Protein AF-A0A6A4Y968-F1 (afdb_monomer_lite)

Secondary structure (DSSP, 8-state):
----------HHHHHHHHHTS-GGG--HHHHHHHHHHHTT-EEE-TTSTT--EEE-----SS-TTT-EEE-TTS-EEEHHHHHHHHS---S-TT--

Sequence (96 aa):
MAATAFISLHLVTTLPTRAGTNMRRMDPEVLQQVDNIVTGILVVATHRSNMKKYKITGLTSTSASSTYFDGADGNKCSVADYFEQKYTPLKYPEWP

Foldseek 3Di:
DDDPDDCPDPLVPPLCVVVVDDQLQQDPVNQVVSFVVQAQDWDFDPQDPPRDIDGRHGDDNFFQCPDWDQDPVRDIDGNQRCCVVPTNGDPCSSHD

Structure (mmCIF, N/CA/C/O backbone):
data_AF-A0A6A4Y968-F1
#
_entry.id   AF-A0A6A4Y968-F1
#
loop_
_atom_site.group_PDB
_atom_site.id
_atom_site.type_symbol
_atom_site.label_atom_id
_atom_site.label_alt_id
_atom_site.label_comp_id
_atom_site.label_asym_id
_atom_site.label_entity_id
_atom_site.label_seq_id
_atom_site.pdbx_PDB_ins_code
_atom_site.Cartn_x
_atom_site.Cartn_y
_atom_site.Cartn_z
_atom_site.occupancy
_atom_site.B_iso_or_equiv
_atom_site.auth_seq_id
_atom_site.auth_comp_id
_atom_site.auth_asym_id
_atom_site.auth_atom_id
_atom_site.pdbx_PDB_model_num
ATOM 1 N N . MET A 1 1 ? -5.114 7.298 -35.407 1.00 28.31 1 MET A N 1
ATOM 2 C CA . MET A 1 1 ? -5.996 6.459 -34.568 1.00 28.31 1 MET A CA 1
ATOM 3 C C . MET A 1 1 ? -5.276 6.206 -33.251 1.00 28.31 1 MET A C 1
ATOM 5 O O . MET A 1 1 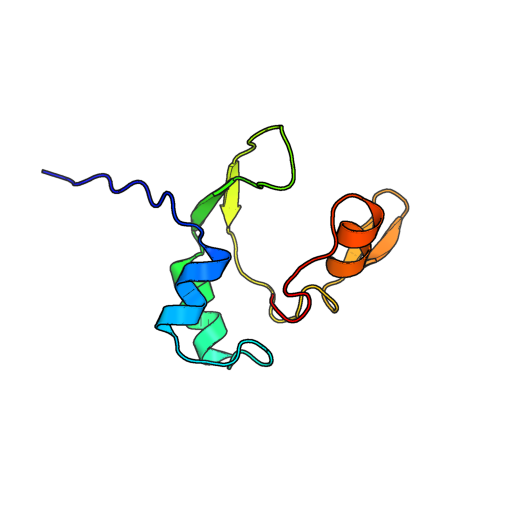? -4.271 5.512 -33.267 1.00 28.31 1 MET A O 1
ATOM 9 N N . ALA A 1 2 ? -5.694 6.840 -32.152 1.00 27.45 2 ALA A N 1
ATOM 10 C CA . ALA A 1 2 ? -5.110 6.600 -30.831 1.00 27.45 2 ALA A CA 1
ATOM 11 C C . ALA A 1 2 ? -5.882 5.454 -30.163 1.00 27.45 2 ALA A C 1
ATOM 13 O O . ALA A 1 2 ? -7.075 5.588 -29.903 1.00 27.45 2 ALA A O 1
ATOM 14 N N . ALA A 1 3 ? -5.226 4.314 -29.950 1.00 24.41 3 ALA A N 1
ATOM 15 C CA . ALA A 1 3 ? -5.810 3.186 -29.239 1.00 24.41 3 ALA A CA 1
ATOM 16 C C . ALA A 1 3 ? -5.825 3.502 -27.735 1.00 24.41 3 ALA A C 1
ATOM 18 O O . ALA A 1 3 ? -4.789 3.476 -27.073 1.00 24.41 3 ALA A O 1
ATOM 19 N N . THR A 1 4 ? -6.993 3.835 -27.191 1.00 26.25 4 THR A N 1
ATOM 20 C CA . THR A 1 4 ? -7.208 3.985 -25.749 1.00 26.25 4 THR A CA 1
ATOM 21 C C . THR A 1 4 ? -7.277 2.600 -25.107 1.00 26.25 4 THR A C 1
ATOM 23 O O . THR A 1 4 ? -8.344 2.023 -24.914 1.00 26.25 4 THR A O 1
ATOM 26 N N . ALA A 1 5 ? -6.115 2.021 -24.802 1.00 27.09 5 ALA A N 1
ATOM 27 C CA . ALA A 1 5 ? -6.047 0.778 -24.048 1.00 27.09 5 ALA A CA 1
ATOM 28 C C . ALA A 1 5 ? -6.427 1.050 -22.583 1.00 27.09 5 ALA A C 1
ATOM 30 O O . ALA A 1 5 ? -5.665 1.648 -21.823 1.00 27.09 5 ALA A O 1
ATOM 31 N N . PHE A 1 6 ? -7.617 0.611 -22.173 1.00 34.84 6 PHE A N 1
ATOM 32 C CA . PHE A 1 6 ? -7.952 0.498 -20.758 1.00 34.84 6 PHE A CA 1
ATOM 33 C C . PHE A 1 6 ? -7.151 -0.670 -20.192 1.00 34.84 6 PHE A C 1
ATOM 35 O O . PHE A 1 6 ? -7.451 -1.830 -20.472 1.00 34.84 6 PHE A O 1
ATOM 42 N N . ILE A 1 7 ? -6.124 -0.374 -19.397 1.00 42.19 7 ILE A N 1
ATOM 43 C CA . ILE A 1 7 ? -5.414 -1.375 -18.599 1.00 42.19 7 ILE A CA 1
ATOM 44 C C . ILE A 1 7 ? -6.379 -1.819 -17.486 1.00 42.19 7 ILE A C 1
ATOM 46 O O . ILE A 1 7 ? -6.298 -1.378 -16.345 1.00 42.19 7 ILE A O 1
ATOM 50 N N . SER A 1 8 ? -7.359 -2.662 -17.829 1.00 41.88 8 SER A N 1
ATOM 51 C CA . SER A 1 8 ? -8.128 -3.454 -16.866 1.00 41.88 8 SER A CA 1
ATOM 52 C C . SER A 1 8 ? -7.278 -4.669 -16.517 1.00 41.88 8 SER A C 1
ATOM 54 O O . SER A 1 8 ? -7.516 -5.789 -16.958 1.00 41.88 8 SER A O 1
ATOM 56 N N . LEU A 1 9 ? -6.170 -4.405 -15.835 1.00 45.00 9 LEU A N 1
ATOM 57 C CA . LEU A 1 9 ? -5.195 -5.422 -15.497 1.00 45.00 9 LEU A CA 1
ATOM 58 C C . LEU A 1 9 ? -5.375 -5.757 -14.026 1.00 45.00 9 LEU A C 1
ATOM 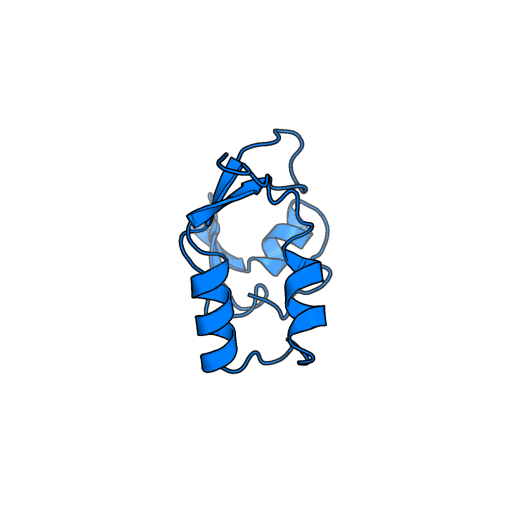60 O O . LEU A 1 9 ? -5.442 -4.871 -13.173 1.00 45.00 9 LEU A O 1
ATOM 64 N N . HIS A 1 10 ? -5.427 -7.053 -13.744 1.00 52.56 10 HIS A N 1
ATOM 65 C CA . HIS A 1 10 ? -5.139 -7.639 -12.442 1.00 52.56 10 HIS A CA 1
ATOM 66 C C . HIS A 1 10 ? -3.677 -7.292 -12.075 1.00 52.56 10 HIS A C 1
ATOM 68 O O . HIS A 1 10 ? -2.775 -8.119 -12.138 1.00 52.56 10 HIS A O 1
ATOM 74 N N . LEU A 1 11 ? -3.429 -6.013 -11.782 1.00 54.00 11 LEU A N 1
ATOM 75 C CA . LEU A 1 11 ? -2.116 -5.366 -11.868 1.00 54.00 11 LEU A CA 1
ATOM 76 C C . LEU A 1 11 ? -1.094 -6.007 -10.920 1.00 54.00 11 LEU A C 1
ATOM 78 O O . LEU A 1 11 ? 0.081 -6.133 -11.253 1.00 54.00 11 LEU A O 1
ATOM 82 N N . VAL A 1 12 ? -1.582 -6.483 -9.773 1.00 52.16 12 VAL A N 1
ATOM 83 C CA . VAL A 1 12 ? -0.774 -7.073 -8.704 1.00 52.16 12 VAL A CA 1
ATOM 84 C C . VAL A 1 12 ? -0.196 -8.434 -9.108 1.00 52.16 12 VAL A C 1
ATOM 86 O O . VAL A 1 12 ? 0.924 -8.746 -8.736 1.00 52.16 12 VAL A O 1
ATOM 89 N N . THR A 1 13 ? -0.901 -9.247 -9.904 1.00 49.56 13 THR A N 1
ATOM 90 C CA . THR A 1 13 ? -0.44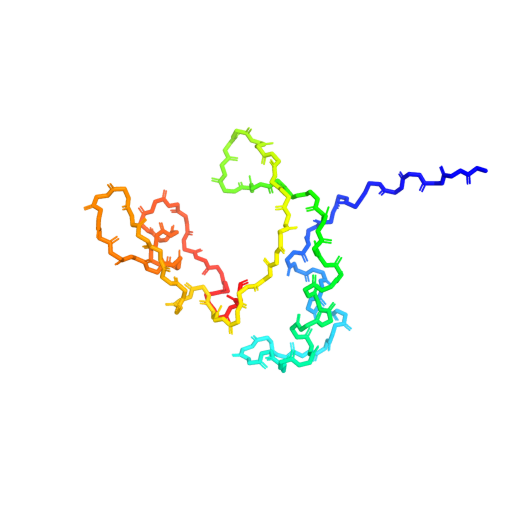8 -10.612 -10.239 1.00 49.56 13 THR A CA 1
ATOM 91 C C . THR A 1 13 ? 0.267 -10.723 -11.579 1.00 49.56 13 THR A C 1
ATOM 93 O O . THR A 1 13 ? 1.046 -11.653 -11.758 1.00 49.56 13 THR A O 1
ATOM 96 N N . THR A 1 14 ? 0.062 -9.793 -12.517 1.00 48.06 14 THR A N 1
ATOM 97 C CA . THR A 1 14 ? 0.647 -9.887 -13.869 1.00 48.06 14 THR A CA 1
ATOM 98 C C . THR A 1 14 ? 2.050 -9.295 -14.004 1.00 48.06 14 THR A C 1
ATOM 100 O O . THR A 1 14 ? 2.811 -9.724 -14.870 1.00 48.06 14 THR A O 1
ATOM 103 N N . LEU A 1 15 ? 2.412 -8.313 -13.173 1.00 50.38 15 LEU A N 1
ATOM 104 C CA . LEU A 1 15 ? 3.752 -7.710 -13.183 1.00 50.38 15 LEU A CA 1
ATOM 105 C C . LEU A 1 15 ? 4.860 -8.640 -12.624 1.00 50.38 15 LEU A C 1
ATOM 107 O O . LEU A 1 15 ? 5.911 -8.721 -13.262 1.00 50.38 15 LEU A O 1
ATOM 111 N N . PRO A 1 16 ? 4.644 -9.426 -11.545 1.00 50.81 16 PRO A N 1
ATOM 112 C CA . PRO A 1 16 ? 5.644 -10.375 -11.048 1.00 50.81 16 PRO A CA 1
ATOM 113 C C . PRO A 1 16 ? 5.978 -11.493 -12.036 1.00 50.81 16 PRO A C 1
ATOM 115 O O . PRO A 1 16 ? 7.135 -11.881 -12.176 1.00 50.81 16 PRO A O 1
ATOM 118 N N . THR A 1 17 ? 4.974 -12.021 -12.746 1.00 46.00 17 THR A N 1
ATOM 119 C CA . THR A 1 17 ? 5.160 -13.174 -13.642 1.00 46.00 17 THR A CA 1
ATOM 120 C C . THR A 1 17 ? 6.005 -12.826 -14.867 1.00 46.00 17 THR A C 1
ATOM 122 O O . THR A 1 17 ? 6.682 -13.695 -15.407 1.00 46.00 17 THR A O 1
ATOM 125 N N . ARG A 1 18 ? 6.020 -11.552 -15.287 1.00 42.94 18 ARG A N 1
ATOM 126 C CA . ARG A 1 18 ? 6.918 -11.066 -16.345 1.00 42.94 18 ARG A CA 1
ATOM 127 C C . ARG A 1 18 ? 8.337 -10.770 -15.856 1.00 42.94 18 ARG A C 1
ATOM 129 O O . ARG A 1 18 ? 9.251 -10.829 -16.669 1.00 42.94 18 ARG A O 1
ATOM 136 N N . ALA A 1 19 ? 8.518 -10.470 -14.570 1.00 45.31 19 ALA A N 1
ATOM 137 C CA . ALA A 1 19 ? 9.823 -10.155 -13.986 1.00 45.31 19 ALA A CA 1
ATOM 138 C C . ALA A 1 19 ? 10.615 -11.397 -13.531 1.00 45.31 19 ALA A C 1
ATOM 140 O O . ALA A 1 19 ? 11.806 -11.287 -13.266 1.00 45.31 19 ALA A O 1
ATOM 141 N N . GLY A 1 20 ? 9.987 -12.579 -13.439 1.00 47.12 20 GLY A N 1
ATOM 142 C CA . GLY A 1 20 ? 10.673 -13.847 -13.140 1.00 47.12 20 GLY A CA 1
ATOM 143 C C . GLY A 1 20 ? 11.331 -13.931 -11.753 1.00 47.12 20 GLY A C 1
ATOM 144 O O . GLY A 1 20 ? 12.046 -14.890 -11.472 1.00 47.12 20 GLY A O 1
ATOM 145 N N . THR A 1 21 ? 11.102 -12.954 -10.876 1.00 50.09 21 THR A N 1
ATOM 146 C CA . THR A 1 21 ? 11.792 -12.816 -9.593 1.00 50.09 21 THR A CA 1
ATOM 147 C C . THR A 1 21 ? 10.875 -13.150 -8.419 1.00 50.09 21 THR A C 1
ATOM 149 O O . THR A 1 21 ? 9.711 -12.755 -8.351 1.00 50.09 21 THR A O 1
ATOM 152 N N . ASN A 1 22 ? 11.415 -13.905 -7.458 1.00 49.84 22 ASN A N 1
ATOM 153 C CA . ASN A 1 22 ? 10.794 -14.113 -6.153 1.00 49.84 22 ASN A CA 1
ATOM 154 C C . ASN A 1 22 ? 10.663 -12.751 -5.446 1.00 49.84 22 ASN A C 1
ATOM 156 O O . ASN A 1 22 ? 11.640 -12.227 -4.920 1.00 49.84 22 ASN A O 1
ATOM 160 N N . MET A 1 23 ? 9.450 -12.199 -5.389 1.00 54.16 23 MET A N 1
ATOM 161 C CA . MET A 1 23 ? 9.146 -10.885 -4.794 1.00 54.16 23 MET A CA 1
ATOM 162 C C . MET A 1 23 ? 9.364 -10.782 -3.270 1.00 54.16 23 MET A C 1
ATOM 164 O O . MET A 1 23 ? 9.119 -9.736 -2.683 1.00 54.16 23 MET A O 1
ATOM 168 N N . ARG A 1 24 ? 9.868 -11.837 -2.615 1.00 53.38 24 ARG A N 1
ATOM 169 C CA . ARG A 1 24 ? 10.214 -11.841 -1.179 1.00 53.38 24 ARG A CA 1
ATOM 170 C C . ARG A 1 24 ? 11.280 -10.803 -0.808 1.00 53.38 24 ARG A C 1
ATOM 172 O O . ARG A 1 24 ? 11.351 -10.402 0.349 1.00 53.38 24 ARG A O 1
ATOM 179 N N . ARG A 1 25 ? 12.120 -10.407 -1.770 1.00 55.31 25 ARG A N 1
ATOM 180 C CA . ARG A 1 25 ? 13.064 -9.282 -1.695 1.00 55.31 25 ARG A CA 1
ATOM 181 C C . ARG A 1 25 ? 13.202 -8.715 -3.097 1.00 55.31 25 ARG A C 1
ATOM 183 O O . ARG A 1 25 ? 14.008 -9.200 -3.886 1.00 55.31 25 ARG A O 1
ATOM 190 N N . MET A 1 26 ? 12.343 -7.769 -3.435 1.00 61.34 26 MET A N 1
ATOM 191 C CA . MET A 1 26 ? 12.424 -7.111 -4.728 1.00 61.34 26 MET A CA 1
ATOM 192 C C . MET A 1 26 ? 13.695 -6.255 -4.726 1.00 61.34 26 MET A C 1
ATOM 194 O O . MET A 1 26 ? 13.909 -5.463 -3.808 1.00 61.34 26 MET A O 1
ATOM 198 N N . ASP A 1 27 ? 14.580 -6.508 -5.692 1.00 71.69 27 ASP A N 1
ATOM 199 C CA . ASP A 1 27 ? 15.790 -5.710 -5.878 1.00 71.69 27 ASP A CA 1
ATOM 200 C C . ASP A 1 27 ? 15.374 -4.230 -5.969 1.00 71.69 27 ASP A C 1
ATOM 202 O O . ASP A 1 27 ? 14.389 -3.942 -6.662 1.00 71.69 27 ASP A O 1
ATOM 206 N N . PRO A 1 28 ? 16.039 -3.300 -5.259 1.00 77.44 28 PRO A N 1
ATOM 207 C CA . PRO A 1 28 ? 15.689 -1.882 -5.307 1.00 77.44 28 PRO A CA 1
ATOM 208 C C . PRO A 1 28 ? 15.592 -1.340 -6.741 1.00 77.44 28 PRO A C 1
ATOM 210 O O . PRO A 1 28 ? 14.740 -0.494 -7.011 1.00 77.44 28 PRO A O 1
ATOM 213 N N . GLU A 1 29 ? 16.388 -1.858 -7.679 1.00 79.12 29 GLU A N 1
ATOM 214 C CA . GLU A 1 29 ? 16.311 -1.469 -9.088 1.00 79.12 29 GLU A CA 1
ATOM 215 C C . GLU A 1 29 ? 15.011 -1.956 -9.749 1.00 79.12 29 GLU A C 1
ATOM 217 O O . GLU A 1 29 ? 14.339 -1.207 -10.461 1.00 79.12 29 GLU A O 1
ATOM 222 N N . VAL A 1 30 ? 14.598 -3.191 -9.458 1.00 77.25 30 VAL A N 1
ATOM 223 C CA . VAL A 1 30 ? 13.345 -3.772 -9.963 1.00 77.25 30 VAL A CA 1
ATOM 224 C C . VAL A 1 30 ? 12.131 -3.080 -9.337 1.00 77.25 30 VAL A C 1
ATOM 226 O O . VAL A 1 30 ? 11.153 -2.820 -10.037 1.00 77.25 30 VAL A O 1
ATOM 229 N N . LEU A 1 31 ? 12.189 -2.730 -8.046 1.00 79.38 31 LEU A N 1
ATOM 230 C CA . LEU A 1 31 ? 11.157 -1.914 -7.394 1.00 79.38 31 LEU A CA 1
ATOM 231 C C . LEU A 1 31 ? 10.995 -0.578 -8.099 1.00 79.38 31 LEU A C 1
ATOM 233 O O . LEU A 1 31 ? 9.873 -0.207 -8.426 1.00 79.38 31 LEU A O 1
ATOM 237 N N . GLN A 1 32 ? 12.102 0.107 -8.387 1.00 83.00 32 GLN A N 1
ATOM 238 C CA . GLN A 1 32 ? 12.067 1.395 -9.068 1.00 83.00 32 GLN A CA 1
ATOM 239 C C . GLN A 1 32 ? 11.499 1.284 -10.487 1.00 83.00 32 GLN A C 1
ATOM 241 O O . GLN A 1 32 ? 10.729 2.141 -10.920 1.00 83.00 32 GLN A O 1
ATOM 246 N N . GLN A 1 33 ? 11.843 0.224 -11.222 1.00 82.62 33 GLN A N 1
ATOM 247 C CA . GLN A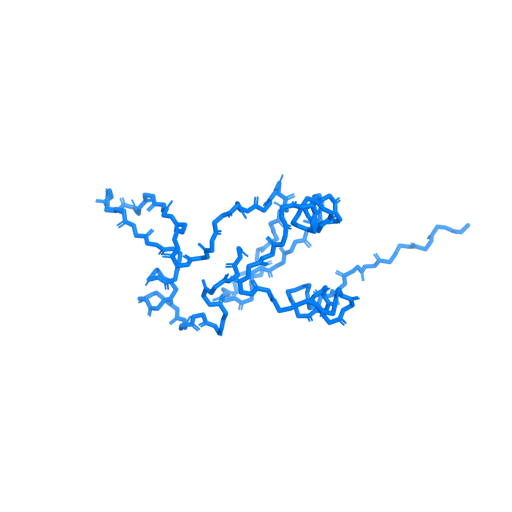 1 33 ? 11.273 -0.027 -12.546 1.00 82.62 33 GLN A CA 1
ATOM 248 C C . GLN A 1 33 ? 9.761 -0.244 -12.473 1.00 82.62 33 GLN A C 1
ATOM 250 O O . GLN A 1 33 ? 9.021 0.345 -13.260 1.00 82.62 33 GLN A O 1
ATOM 255 N N . VAL A 1 34 ? 9.291 -1.057 -11.524 1.00 79.25 34 VAL A N 1
ATOM 256 C CA . VAL A 1 34 ? 7.855 -1.298 -11.350 1.00 79.25 34 VAL A CA 1
ATOM 257 C C . VAL A 1 34 ? 7.147 -0.030 -10.887 1.00 79.25 34 VAL A C 1
ATOM 259 O O . VAL A 1 34 ? 6.120 0.307 -11.467 1.00 79.25 34 VAL A O 1
ATOM 262 N N . ASP A 1 35 ? 7.718 0.713 -9.942 1.00 84.00 35 ASP A N 1
ATOM 263 C CA . ASP A 1 35 ? 7.208 2.000 -9.465 1.00 84.00 35 ASP A CA 1
ATOM 264 C C . ASP A 1 35 ? 6.993 2.993 -10.615 1.00 84.00 35 ASP A C 1
ATOM 266 O O . ASP A 1 35 ? 5.906 3.552 -10.768 1.00 84.00 35 ASP A O 1
ATOM 270 N N . ASN A 1 36 ? 7.978 3.119 -11.508 1.00 83.44 36 ASN A N 1
ATOM 271 C CA . ASN A 1 36 ? 7.890 3.974 -12.692 1.00 83.44 36 ASN A CA 1
ATOM 272 C C . ASN A 1 36 ? 6.792 3.528 -13.672 1.00 83.44 36 ASN A C 1
ATOM 274 O O . ASN A 1 36 ? 6.181 4.363 -14.337 1.00 83.44 36 ASN A O 1
ATOM 278 N N . ILE A 1 37 ? 6.542 2.220 -13.779 1.00 83.56 37 ILE A N 1
ATOM 279 C CA . ILE A 1 37 ? 5.505 1.662 -14.657 1.00 83.56 37 ILE A CA 1
ATOM 280 C C . ILE A 1 37 ? 4.110 1.885 -14.067 1.00 83.56 37 ILE A C 1
ATOM 282 O O . ILE A 1 37 ? 3.168 2.161 -14.810 1.00 83.56 37 ILE A O 1
ATOM 286 N N . VAL A 1 38 ? 3.953 1.725 -12.749 1.00 81.06 38 VAL A N 1
ATOM 287 C CA . VAL A 1 38 ? 2.633 1.757 -12.105 1.00 81.06 38 VAL A CA 1
ATOM 288 C C . VAL A 1 38 ? 2.205 3.151 -11.665 1.00 81.06 38 VAL A C 1
ATOM 290 O O . VAL A 1 38 ? 1.004 3.418 -11.554 1.00 81.06 38 VAL A O 1
ATOM 293 N N . THR A 1 39 ? 3.155 4.056 -11.442 1.00 85.69 39 THR A N 1
ATOM 294 C CA . THR A 1 39 ? 2.866 5.427 -11.030 1.00 85.69 39 THR A CA 1
ATOM 295 C C . THR A 1 39 ? 2.051 6.149 -12.096 1.00 85.69 39 THR A C 1
ATOM 297 O O . THR A 1 39 ? 2.352 6.138 -13.286 1.00 85.69 39 THR A O 1
ATOM 300 N N . GLY A 1 40 ? 0.965 6.786 -11.664 1.00 81.81 40 GLY A N 1
ATOM 301 C CA . GLY A 1 40 ? 0.031 7.477 -12.545 1.00 81.81 40 GLY A CA 1
ATOM 302 C C . GLY A 1 40 ? -1.143 6.629 -13.035 1.00 81.81 40 GLY A C 1
ATOM 303 O O . GLY A 1 40 ? -2.116 7.208 -13.525 1.00 81.81 40 GLY A O 1
ATOM 304 N N . ILE A 1 41 ? -1.114 5.305 -12.842 1.00 86.75 41 ILE A N 1
ATOM 305 C CA . ILE A 1 41 ? -2.231 4.416 -13.181 1.00 86.75 41 ILE A CA 1
ATOM 306 C C . ILE A 1 41 ? -3.366 4.571 -12.157 1.00 86.75 41 ILE A C 1
ATOM 308 O O . ILE A 1 41 ? -3.142 4.712 -10.951 1.00 86.75 41 ILE A O 1
ATOM 312 N N . LEU A 1 42 ? -4.611 4.544 -12.647 1.00 85.94 42 LEU A N 1
ATOM 313 C CA . LEU A 1 42 ? -5.812 4.482 -11.814 1.00 85.94 42 LEU A CA 1
ATOM 314 C C . LEU A 1 42 ? -6.172 3.025 -11.517 1.00 85.94 42 LEU A C 1
ATOM 316 O O . LEU A 1 42 ? -6.459 2.256 -12.432 1.00 85.94 42 LEU A O 1
ATOM 320 N N . VAL A 1 43 ? -6.230 2.675 -10.237 1.00 82.25 43 VAL A N 1
ATOM 321 C CA . VAL A 1 43 ? -6.619 1.350 -9.749 1.00 82.25 43 VAL A CA 1
ATOM 322 C C . VAL A 1 43 ? -7.925 1.407 -8.971 1.00 82.25 43 VAL A C 1
ATOM 324 O O . VAL A 1 43 ? -8.269 2.424 -8.370 1.00 82.25 43 VAL A O 1
ATOM 327 N N . VAL A 1 44 ? -8.666 0.304 -8.975 1.00 84.69 44 VAL A N 1
ATOM 328 C CA . VAL A 1 44 ? -9.871 0.133 -8.157 1.00 84.69 44 VAL A CA 1
ATOM 329 C C . VAL A 1 44 ? -9.547 -0.836 -7.033 1.00 84.69 44 VAL A C 1
ATOM 331 O O . VAL A 1 44 ? -9.057 -1.936 -7.279 1.00 84.69 44 VAL A O 1
ATOM 334 N N . ALA A 1 45 ? -9.830 -0.431 -5.797 1.00 80.81 45 ALA A N 1
ATOM 335 C CA . ALA A 1 45 ? -9.688 -1.315 -4.651 1.00 80.81 45 ALA A CA 1
ATOM 336 C C . ALA A 1 45 ? -10.780 -2.394 -4.690 1.00 80.81 45 ALA A C 1
ATOM 338 O O . ALA A 1 45 ? -11.962 -2.080 -4.588 1.00 80.81 45 ALA A O 1
ATOM 339 N N . THR A 1 46 ? -10.390 -3.662 -4.811 1.00 82.12 46 THR A N 1
ATOM 340 C CA . THR A 1 46 ? -11.327 -4.798 -4.899 1.00 82.12 46 THR A CA 1
ATOM 341 C C . THR A 1 46 ? -11.825 -5.286 -3.541 1.00 82.12 46 THR A C 1
ATOM 343 O O . THR A 1 46 ? -12.854 -5.945 -3.469 1.00 82.12 46 THR A O 1
ATOM 346 N N . HIS A 1 47 ? -11.136 -4.934 -2.452 1.00 80.00 47 HIS A N 1
ATOM 347 C CA . HIS A 1 47 ? -11.543 -5.296 -1.091 1.00 80.00 47 HIS A CA 1
ATOM 348 C C . HIS A 1 47 ? -12.728 -4.459 -0.564 1.00 80.00 47 HIS A C 1
ATOM 350 O O . HIS A 1 47 ? -13.257 -4.754 0.503 1.00 80.00 47 HIS A O 1
ATOM 356 N N . ARG A 1 48 ? -13.145 -3.400 -1.281 1.00 77.69 48 ARG A N 1
ATOM 357 C CA . ARG A 1 48 ? -14.299 -2.551 -0.932 1.00 77.69 48 ARG A CA 1
ATOM 358 C C . ARG A 1 48 ? -15.347 -2.618 -2.035 1.00 77.69 48 ARG A C 1
ATOM 360 O O . ARG A 1 48 ? -15.018 -2.557 -3.214 1.00 77.69 48 ARG A O 1
ATOM 367 N N . SER A 1 49 ? -16.621 -2.634 -1.657 1.00 78.25 49 SER A N 1
ATOM 368 C CA . SER A 1 49 ? -17.748 -2.637 -2.601 1.00 78.25 49 SER A CA 1
ATOM 369 C C . SER A 1 49 ? -17.975 -1.296 -3.311 1.00 78.25 49 SER A C 1
ATOM 371 O O . SER A 1 49 ? -18.692 -1.239 -4.303 1.00 78.25 49 SER A O 1
ATOM 373 N N . ASN A 1 50 ? -17.360 -0.206 -2.841 1.00 79.25 50 ASN A N 1
ATOM 374 C CA . ASN A 1 50 ? -17.626 1.149 -3.333 1.00 79.25 50 ASN A CA 1
ATOM 375 C C . ASN A 1 50 ? -16.928 1.511 -4.661 1.00 79.25 50 ASN A C 1
ATOM 377 O O . ASN A 1 50 ? -17.030 2.660 -5.086 1.00 79.25 50 ASN A O 1
ATOM 381 N N . MET A 1 51 ? -16.214 0.566 -5.296 1.00 78.25 51 MET A N 1
ATOM 382 C CA . MET A 1 51 ? -15.536 0.705 -6.600 1.00 78.25 51 MET A CA 1
ATOM 383 C C . MET A 1 51 ? -14.734 2.008 -6.783 1.00 78.25 51 MET A C 1
ATOM 385 O O . MET A 1 51 ? -14.546 2.501 -7.901 1.00 78.25 51 MET A O 1
ATOM 389 N N . LYS A 1 52 ? -14.244 2.591 -5.684 1.00 83.00 52 LYS A N 1
ATOM 390 C CA . LYS A 1 52 ? -13.547 3.874 -5.725 1.00 83.00 52 LYS A CA 1
ATOM 391 C C . LYS A 1 52 ? -12.212 3.711 -6.454 1.00 83.00 52 LYS A C 1
ATOM 393 O O . LYS A 1 52 ? -11.446 2.789 -6.171 1.00 83.00 52 LYS A O 1
ATOM 398 N N . LYS A 1 53 ? -11.950 4.622 -7.395 1.00 84.38 53 LYS A N 1
ATOM 399 C CA . LYS A 1 53 ? -10.691 4.699 -8.144 1.00 84.38 53 LYS A CA 1
ATOM 400 C C . LYS A 1 53 ? -9.660 5.502 -7.353 1.00 84.38 53 LYS A C 1
ATOM 402 O O . LYS A 1 53 ? -9.979 6.570 -6.832 1.00 84.38 53 LYS A O 1
ATOM 407 N N . TYR A 1 54 ? -8.434 5.003 -7.310 1.00 83.75 54 TYR A N 1
ATOM 408 C CA . TYR A 1 54 ? -7.280 5.626 -6.672 1.00 83.75 54 TYR A CA 1
ATOM 409 C C . TYR A 1 54 ? -6.152 5.745 -7.691 1.00 83.75 54 TYR A C 1
ATOM 411 O O . TYR A 1 54 ? -5.939 4.833 -8.483 1.00 83.75 54 TYR A O 1
ATOM 419 N N . LYS A 1 55 ? -5.435 6.868 -7.684 1.00 87.69 55 LYS A N 1
ATOM 420 C CA . LYS A 1 55 ? -4.231 7.045 -8.500 1.00 87.69 55 LYS A CA 1
ATOM 421 C C . LYS A 1 55 ? -3.028 6.551 -7.708 1.00 87.69 55 LYS A C 1
ATOM 423 O O . LYS A 1 55 ? -2.844 6.993 -6.578 1.00 87.69 55 LYS A O 1
ATOM 428 N N . ILE A 1 56 ? -2.223 5.673 -8.298 1.00 85.56 56 ILE A N 1
ATOM 429 C CA . ILE A 1 56 ? -0.944 5.271 -7.705 1.00 85.56 56 ILE A CA 1
ATOM 430 C C . ILE A 1 56 ? 0.016 6.460 -7.798 1.00 85.56 56 ILE A C 1
ATOM 432 O O . ILE A 1 56 ? 0.240 6.997 -8.885 1.00 85.56 56 ILE A O 1
ATOM 436 N N . THR A 1 57 ? 0.548 6.888 -6.656 1.00 87.00 57 THR A N 1
ATOM 437 C CA . THR A 1 57 ? 1.563 7.951 -6.561 1.00 87.00 57 THR A CA 1
ATOM 438 C C . THR A 1 57 ? 2.976 7.405 -6.405 1.00 87.00 57 THR A C 1
ATOM 440 O O . THR A 1 57 ? 3.920 8.134 -6.679 1.00 87.00 57 THR A O 1
ATOM 443 N N . GLY A 1 58 ? 3.093 6.160 -5.950 1.00 85.31 58 GLY A N 1
ATOM 444 C CA . GLY A 1 58 ? 4.340 5.430 -5.803 1.00 85.31 58 GLY A CA 1
ATOM 445 C C . GLY A 1 58 ? 4.129 4.141 -5.006 1.00 85.31 58 GLY A C 1
ATOM 446 O O . GLY A 1 58 ? 3.053 3.931 -4.433 1.00 85.31 58 GLY A O 1
ATOM 447 N N . LEU A 1 59 ? 5.151 3.295 -4.981 1.00 84.44 59 LEU A N 1
ATOM 448 C CA . LEU A 1 59 ? 5.240 2.068 -4.196 1.00 84.44 59 LEU A CA 1
ATOM 449 C C . LEU A 1 59 ? 6.078 2.277 -2.933 1.00 84.44 59 LEU A C 1
ATOM 451 O O . LEU A 1 59 ? 6.985 3.107 -2.883 1.00 84.44 59 LEU A O 1
ATOM 455 N N . THR A 1 60 ? 5.782 1.505 -1.892 1.00 84.81 60 THR A N 1
ATOM 456 C CA . THR A 1 60 ? 6.566 1.511 -0.657 1.00 84.81 60 THR A CA 1
ATOM 457 C C . THR A 1 60 ? 7.838 0.684 -0.819 1.00 84.81 60 THR A C 1
ATOM 459 O O . THR A 1 60 ? 7.856 -0.345 -1.487 1.00 84.81 60 THR A O 1
ATOM 462 N N . SER A 1 61 ? 8.927 1.108 -0.174 1.00 81.62 61 SER A N 1
ATOM 463 C CA . SER A 1 61 ? 10.173 0.323 -0.126 1.00 81.62 61 SER A CA 1
ATOM 464 C C . SER A 1 61 ? 10.105 -0.858 0.852 1.00 81.62 61 SER A C 1
ATOM 466 O O . SER A 1 61 ? 10.991 -1.708 0.867 1.00 81.62 61 SER A O 1
ATOM 468 N N . THR A 1 62 ? 9.078 -0.890 1.699 1.00 82.69 62 THR A N 1
ATOM 469 C CA . THR A 1 62 ? 8.831 -1.903 2.728 1.00 82.69 62 THR A CA 1
ATOM 470 C C . THR A 1 62 ? 7.661 -2.797 2.335 1.00 82.69 62 THR A C 1
ATOM 472 O O . THR A 1 62 ? 6.744 -2.349 1.651 1.00 82.69 62 THR A O 1
ATOM 475 N N . SER A 1 63 ? 7.664 -4.047 2.806 1.00 84.19 63 SER A N 1
ATOM 476 C CA . SER A 1 63 ? 6.541 -4.974 2.626 1.00 84.19 63 SER A CA 1
ATOM 477 C C . SER A 1 63 ? 5.288 -4.500 3.366 1.00 84.19 63 SER A C 1
ATOM 479 O O . SER A 1 63 ? 5.379 -3.739 4.332 1.00 84.19 63 SER A O 1
ATOM 481 N N . ALA A 1 64 ? 4.111 -4.992 2.990 1.00 83.50 64 ALA A N 1
ATOM 482 C CA . ALA A 1 64 ? 2.849 -4.685 3.658 1.00 83.50 64 ALA A CA 1
ATOM 483 C C . ALA A 1 64 ? 2.864 -5.063 5.153 1.00 83.50 64 ALA A C 1
ATOM 485 O O . ALA A 1 64 ? 2.274 -4.363 5.976 1.00 83.50 64 ALA A O 1
ATOM 486 N N . SER A 1 65 ? 3.591 -6.121 5.531 1.00 84.69 65 SER A N 1
ATOM 487 C CA . SER A 1 65 ? 3.802 -6.507 6.936 1.00 84.69 65 SER A CA 1
ATOM 488 C C . SER A 1 65 ? 4.653 -5.520 7.740 1.00 84.69 65 SER A C 1
ATOM 490 O O . SER A 1 65 ? 4.552 -5.468 8.960 1.00 84.69 65 SER A O 1
ATOM 492 N N . SER A 1 66 ? 5.524 -4.760 7.077 1.00 85.25 66 SER A N 1
ATOM 493 C CA . SER A 1 66 ? 6.460 -3.822 7.712 1.00 85.25 66 SER A CA 1
ATOM 494 C C . SER A 1 66 ? 6.164 -2.362 7.367 1.00 85.25 66 SER A C 1
ATOM 496 O O . SER A 1 66 ? 6.903 -1.466 7.769 1.00 85.25 66 SER A O 1
ATOM 498 N N . THR A 1 67 ? 5.076 -2.119 6.640 1.00 86.06 67 THR A N 1
ATOM 499 C CA . THR A 1 67 ? 4.563 -0.789 6.327 1.00 86.06 67 THR A CA 1
ATOM 500 C C . THR A 1 67 ? 3.514 -0.442 7.363 1.00 86.06 67 THR A C 1
ATOM 502 O O . THR A 1 67 ? 2.459 -1.070 7.415 1.00 86.06 67 THR A O 1
ATOM 505 N N . TYR A 1 68 ? 3.812 0.553 8.192 1.00 87.06 68 TYR A N 1
ATOM 506 C CA . TYR A 1 68 ? 2.925 1.007 9.255 1.00 87.06 68 TYR A CA 1
ATOM 507 C C . TYR A 1 68 ? 2.255 2.315 8.869 1.00 87.06 68 TYR A C 1
ATOM 509 O O . TYR A 1 68 ? 2.870 3.184 8.252 1.00 87.06 68 TYR A O 1
ATOM 517 N N . PHE A 1 69 ? 1.005 2.465 9.280 1.00 85.75 69 PHE A N 1
ATOM 518 C CA . PHE A 1 69 ? 0.277 3.719 9.175 1.00 85.75 69 PHE A CA 1
ATOM 519 C C . PHE A 1 69 ? -0.450 4.004 10.488 1.00 85.75 69 PHE A C 1
ATOM 521 O O . PHE A 1 69 ? -0.749 3.094 11.269 1.00 85.75 69 PHE A O 1
ATOM 528 N N . ASP A 1 70 ? -0.707 5.284 10.741 1.00 85.38 70 ASP A N 1
ATOM 529 C CA . ASP A 1 70 ? -1.460 5.710 11.913 1.00 85.38 70 ASP A CA 1
ATOM 530 C C . ASP A 1 70 ? -2.951 5.438 11.665 1.00 85.38 70 ASP A C 1
ATOM 532 O O . ASP A 1 70 ? -3.565 5.964 10.730 1.00 85.38 70 ASP A O 1
ATOM 536 N N . GLY A 1 71 ? -3.528 4.551 12.475 1.00 74.25 71 GLY A N 1
ATOM 537 C CA . GLY A 1 71 ? -4.952 4.250 12.456 1.00 74.25 71 GLY A CA 1
ATOM 538 C C . GLY A 1 71 ? -5.792 5.441 12.919 1.00 74.25 71 GLY A C 1
ATOM 539 O O . GLY A 1 71 ? -5.291 6.381 13.532 1.00 74.25 71 GLY A O 1
ATOM 540 N N . ALA A 1 72 ? -7.102 5.382 12.665 1.00 73.62 72 ALA A N 1
ATOM 541 C CA . ALA A 1 72 ? -8.036 6.436 13.078 1.00 73.62 72 ALA A CA 1
ATOM 542 C C . ALA A 1 72 ? -8.013 6.699 14.598 1.00 73.62 72 ALA A C 1
ATOM 544 O O . ALA A 1 72 ? -8.265 7.819 15.029 1.00 73.62 72 ALA A O 1
ATOM 545 N N . ASP A 1 73 ? -7.647 5.681 15.380 1.00 74.31 73 ASP A N 1
ATOM 546 C CA . ASP A 1 73 ? -7.572 5.725 16.841 1.00 74.31 73 ASP A CA 1
ATOM 547 C C . ASP A 1 73 ? -6.182 6.151 17.362 1.00 74.31 73 ASP A C 1
ATOM 549 O O . ASP A 1 73 ? -5.906 6.053 18.554 1.00 74.31 73 ASP A O 1
ATOM 553 N N . GLY A 1 74 ? -5.270 6.579 16.478 1.00 75.62 74 GLY A N 1
ATOM 554 C CA . GLY A 1 74 ? -3.894 6.961 16.825 1.00 75.62 74 GLY A CA 1
ATOM 555 C C . GLY A 1 74 ? -2.935 5.784 17.045 1.00 75.62 74 GLY A C 1
ATOM 556 O O . GLY A 1 74 ? -1.744 5.991 17.272 1.00 75.62 74 GLY A O 1
ATOM 557 N N . ASN A 1 75 ? -3.424 4.546 16.944 1.00 81.50 75 ASN A N 1
ATOM 558 C CA . ASN A 1 75 ? -2.597 3.346 17.033 1.00 81.50 75 ASN A CA 1
ATOM 559 C C . ASN A 1 75 ? -1.892 3.057 15.705 1.00 81.50 75 ASN A C 1
ATOM 561 O O . ASN A 1 75 ? -2.524 3.031 14.647 1.00 81.50 75 ASN A O 1
ATOM 565 N N . LYS A 1 76 ? -0.589 2.768 15.769 1.00 85.12 76 LYS A N 1
ATOM 566 C CA . LYS A 1 76 ? 0.187 2.300 14.616 1.00 85.12 76 LYS A CA 1
ATOM 567 C C . LYS A 1 76 ? -0.141 0.844 14.324 1.00 85.12 76 LYS A C 1
ATOM 569 O O . LYS A 1 76 ? 0.037 -0.015 15.183 1.00 85.12 76 LYS A O 1
ATOM 574 N N . CYS A 1 77 ? -0.589 0.572 13.106 1.00 85.88 77 CYS A N 1
ATOM 575 C CA . CYS A 1 77 ? -0.922 -0.768 12.640 1.00 85.88 77 CYS A CA 1
ATOM 576 C C . CYS A 1 77 ? -0.213 -1.019 11.307 1.00 85.88 77 CYS A C 1
ATOM 578 O O . CYS A 1 77 ? -0.075 -0.091 10.502 1.00 85.88 77 CYS A O 1
ATOM 580 N N . SER A 1 78 ? 0.283 -2.240 11.083 1.00 88.25 78 SER A N 1
ATOM 581 C CA . SER A 1 78 ? 0.828 -2.583 9.771 1.00 88.25 78 SER A CA 1
ATOM 582 C C . SER A 1 78 ? -0.303 -2.723 8.751 1.00 88.25 78 SER A C 1
ATOM 584 O O . SER A 1 78 ? -1.462 -2.968 9.104 1.00 88.25 78 SER A O 1
ATOM 586 N N . VAL A 1 79 ? 0.011 -2.576 7.465 1.00 87.50 79 VAL A N 1
ATOM 587 C CA . VAL A 1 79 ? -0.973 -2.807 6.400 1.00 87.50 79 VAL A CA 1
ATOM 588 C C . VAL A 1 79 ? -1.489 -4.245 6.462 1.00 87.50 79 VAL A C 1
ATOM 590 O O . VAL A 1 79 ? -2.696 -4.452 6.350 1.00 87.50 79 VAL A O 1
ATOM 593 N N . ALA A 1 80 ? -0.621 -5.230 6.704 1.00 87.56 80 ALA A N 1
ATOM 594 C CA . ALA A 1 80 ? -1.042 -6.623 6.845 1.00 87.56 80 ALA A CA 1
ATOM 595 C C . ALA A 1 80 ? -2.032 -6.822 8.006 1.00 87.56 80 ALA A C 1
ATOM 597 O O . ALA A 1 80 ? -3.120 -7.359 7.783 1.00 87.56 80 ALA A O 1
ATOM 598 N N . ASP A 1 81 ? -1.703 -6.310 9.195 1.00 89.25 81 ASP A N 1
ATOM 599 C CA . ASP A 1 81 ? -2.548 -6.440 10.389 1.00 89.25 81 ASP A CA 1
ATOM 600 C C . ASP A 1 81 ? -3.905 -5.750 10.190 1.00 89.25 81 ASP A C 1
ATOM 602 O O . ASP A 1 81 ? -4.949 -6.265 10.589 1.00 89.25 81 ASP A O 1
ATOM 606 N N . TYR A 1 82 ? -3.922 -4.592 9.525 1.00 88.19 82 TYR A N 1
ATOM 607 C CA . TYR A 1 82 ? -5.164 -3.886 9.225 1.00 88.19 82 TYR A CA 1
ATOM 608 C C . TYR A 1 82 ? -6.079 -4.678 8.293 1.00 88.19 82 TYR A C 1
ATOM 610 O O . TYR A 1 82 ? -7.299 -4.695 8.481 1.00 88.19 82 TYR A O 1
ATOM 618 N N . PHE A 1 83 ? -5.510 -5.315 7.267 1.00 87.50 83 PHE A N 1
ATOM 619 C CA . PHE A 1 83 ? -6.278 -6.139 6.339 1.00 87.50 83 PHE A CA 1
ATOM 620 C C . PHE A 1 83 ? -6.811 -7.406 7.010 1.00 87.50 83 PHE A C 1
ATOM 622 O O . PHE A 1 83 ? -7.950 -7.778 6.741 1.00 87.50 83 PHE A O 1
ATOM 629 N N . GLU A 1 84 ? -6.045 -8.015 7.915 1.00 88.44 84 GLU A N 1
ATOM 630 C CA . GLU A 1 84 ? -6.501 -9.149 8.722 1.00 88.44 84 GLU A CA 1
ATOM 631 C C . GLU A 1 84 ? -7.645 -8.764 9.673 1.00 88.44 84 GLU A C 1
ATOM 633 O O . GLU A 1 84 ? -8.636 -9.483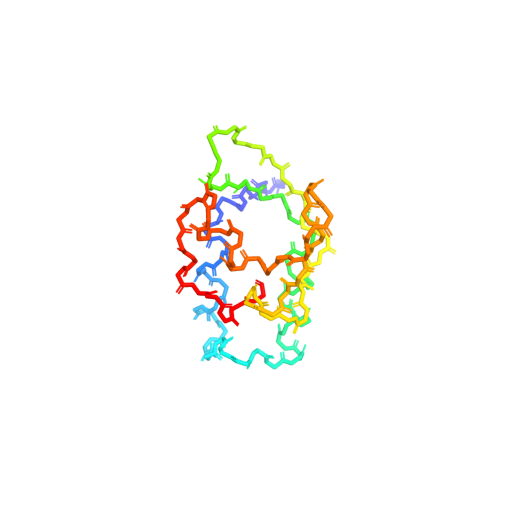 9.761 1.00 88.44 84 GLU A O 1
ATOM 638 N N . GLN A 1 85 ? -7.560 -7.603 10.329 1.00 87.06 85 GLN A N 1
ATOM 639 C CA . GLN A 1 85 ? -8.579 -7.159 11.286 1.00 87.06 85 GLN A CA 1
ATOM 640 C C . GLN A 1 85 ? -9.863 -6.650 10.620 1.00 87.06 85 GLN A C 1
ATOM 642 O O . GLN A 1 85 ? -10.958 -6.861 11.140 1.00 87.06 85 GLN A O 1
ATOM 647 N N . LYS A 1 86 ? -9.746 -5.920 9.502 1.00 84.94 86 LYS A N 1
ATOM 648 C CA . LYS A 1 86 ? -10.880 -5.206 8.890 1.00 84.94 86 LYS A CA 1
ATOM 649 C C . LYS A 1 86 ? -11.462 -5.894 7.658 1.00 84.94 86 LYS A C 1
ATOM 651 O O . LYS A 1 86 ? -12.607 -5.618 7.300 1.00 84.94 86 LYS A O 1
ATOM 656 N N . TYR A 1 87 ? -10.682 -6.733 6.984 1.00 85.50 87 TYR A N 1
ATOM 657 C CA . TYR A 1 87 ? -11.059 -7.362 5.721 1.00 85.50 87 TYR A CA 1
ATOM 658 C C . TYR A 1 87 ? -10.659 -8.846 5.715 1.00 85.50 87 TYR A C 1
ATOM 660 O O . TYR A 1 87 ? -11.061 -9.604 6.590 1.00 85.50 87 TYR A O 1
ATOM 668 N N . THR A 1 88 ? -9.930 -9.282 4.689 1.00 84.56 88 THR A N 1
ATOM 669 C CA . THR A 1 88 ? -9.400 -10.638 4.547 1.00 84.56 88 THR A CA 1
ATOM 670 C C . THR A 1 88 ? -7.874 -10.564 4.609 1.00 84.56 88 THR A C 1
ATOM 672 O O . THR A 1 88 ? -7.311 -9.628 4.027 1.00 84.56 88 THR A O 1
ATOM 675 N N . PRO A 1 89 ? -7.201 -11.541 5.247 1.00 84.62 89 PRO A N 1
ATOM 676 C CA . PRO A 1 89 ? -5.745 -11.597 5.289 1.00 84.62 89 PRO A CA 1
ATOM 677 C C . PRO A 1 89 ? -5.114 -11.482 3.899 1.00 84.62 89 PRO A C 1
ATOM 679 O O . PRO A 1 89 ? -5.607 -12.053 2.918 1.00 84.62 89 PRO A O 1
ATOM 682 N N . LEU A 1 90 ? -4.006 -10.744 3.813 1.00 83.06 90 LEU A N 1
ATOM 683 C CA . LEU A 1 90 ? -3.266 -10.595 2.565 1.00 83.06 90 LEU A CA 1
ATOM 684 C C . LEU A 1 90 ? -2.659 -11.937 2.148 1.00 83.06 90 LEU A C 1
ATOM 686 O O . LEU A 1 90 ? -2.038 -12.632 2.946 1.00 83.06 90 LEU A O 1
ATOM 690 N N . LYS A 1 91 ? -2.786 -12.273 0.862 1.00 82.56 91 LYS A N 1
ATOM 691 C CA . LYS A 1 91 ? -2.149 -13.466 0.283 1.00 82.56 91 LYS A CA 1
ATOM 692 C C . LYS A 1 91 ? -0.625 -13.325 0.160 1.00 82.56 91 LYS A C 1
ATOM 694 O O . LYS A 1 91 ? 0.072 -14.333 0.173 1.00 82.56 91 LYS A O 1
ATOM 699 N N . TYR A 1 92 ? -0.143 -12.089 0.023 1.00 81.56 92 TYR A N 1
ATOM 700 C CA . TYR A 1 92 ? 1.269 -11.747 -0.168 1.00 81.56 92 TYR A CA 1
ATOM 701 C C . TYR A 1 92 ? 1.672 -10.606 0.784 1.00 81.56 92 TYR A C 1
ATOM 703 O O . TYR A 1 92 ? 1.846 -9.471 0.341 1.00 81.56 92 TYR A O 1
ATOM 711 N N . PRO A 1 93 ? 1.749 -10.851 2.105 1.00 81.69 93 PRO A N 1
ATOM 712 C CA . PRO A 1 93 ? 2.151 -9.828 3.077 1.00 81.69 93 PRO A CA 1
ATOM 713 C C . PRO A 1 93 ? 3.606 -9.360 2.902 1.00 81.69 93 PRO A C 1
ATOM 715 O O . PRO A 1 93 ? 3.976 -8.297 3.399 1.00 81.69 93 PRO A O 1
ATOM 718 N N . GLU A 1 94 ? 4.433 -10.141 2.202 1.00 80.44 94 GLU A N 1
ATOM 719 C CA . GLU A 1 94 ? 5.828 -9.827 1.901 1.00 80.44 94 GLU A CA 1
ATOM 720 C C . GLU A 1 94 ? 6.022 -8.840 0.735 1.00 80.44 94 GLU A C 1
ATOM 722 O O . GLU A 1 94 ? 7.150 -8.413 0.496 1.00 80.44 94 GLU A O 1
ATOM 727 N N . TRP A 1 95 ? 4.960 -8.474 0.008 1.00 80.50 95 TRP A N 1
ATOM 728 C CA . TRP A 1 95 ? 5.031 -7.514 -1.103 1.00 80.50 95 TRP A CA 1
ATOM 729 C C . TRP A 1 95 ? 4.760 -6.087 -0.624 1.00 80.50 95 TRP A C 1
ATOM 731 O O . TRP A 1 95 ? 4.071 -5.928 0.386 1.00 80.50 95 TRP A O 1
ATOM 741 N N . PRO A 1 96 ? 5.307 -5.067 -1.307 1.00 75.44 96 PRO A N 1
ATOM 742 C CA . PRO A 1 96 ? 4.975 -3.668 -1.047 1.00 75.44 96 PRO A CA 1
ATOM 743 C C . PRO A 1 96 ? 3.529 -3.323 -1.434 1.00 75.44 96 PRO A C 1
ATOM 745 O O . PRO A 1 96 ? 3.026 -3.867 -2.447 1.00 75.44 96 PRO A O 1
#

Radius of 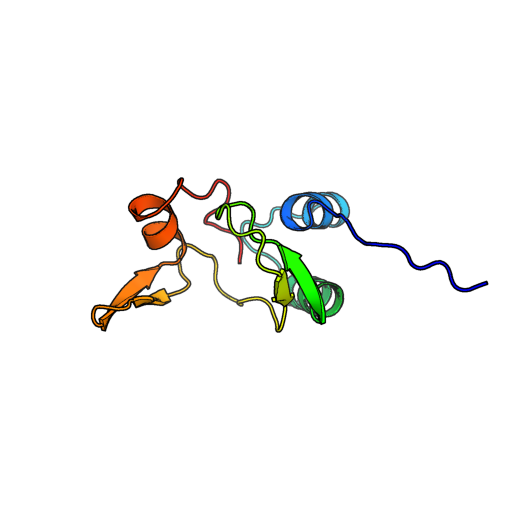gyration: 14.84 Å; chains: 1; bounding box: 34×22×52 Å

InterPro domains:
  IPR003100 PAZ domain [PF02170] (29-96)
  IPR003100 PAZ domain [PS50821] (22-96)
  IPR036085 PAZ domain superfamily [SSF101690] (18-96)

pLDDT: mean 72.47, std 18.08, range [24.41, 89.25]

Organism: NCBI:txid120398